Protein AF-R5I164-F1 (afdb_monomer)

Radius of gyration: 17.84 Å; Cα contacts (8 Å, |Δi|>4): 100; chains: 1; bounding box: 59×28×43 Å

pLDDT: mean 78.76, std 17.82, range [35.22, 96.38]

Sequence (107 aa):
MRVAKEVAVEGGASDPRNGIMLKIFSMVNFGERAGSGLCSICNVWERVFHTAAVIEETEDIDRVILTLSYGGHEQDVDAMLRLYEAKGELIVVGDPGRYVNENETFE

Structure (mmCIF, N/CA/C/O backbone):
data_AF-R5I164-F1
#
_entry.id   AF-R5I164-F1
#
loop_
_atom_site.group_PDB
_atom_site.id
_atom_site.type_symbol
_atom_site.label_atom_id
_atom_site.label_alt_id
_atom_site.label_comp_id
_atom_site.label_asym_id
_atom_site.label_entity_id
_atom_site.label_seq_id
_atom_site.pdbx_PDB_ins_code
_atom_site.Cartn_x
_atom_site.Cartn_y
_atom_site.Cartn_z
_atom_site.occupancy
_atom_site.B_iso_or_equiv
_atom_site.auth_seq_id
_atom_site.auth_comp_id
_atom_site.auth_asym_id
_atom_site.auth_atom_id
_atom_site.pdbx_PDB_model_num
ATOM 1 N N . MET A 1 1 ? 7.751 -3.396 -13.652 1.00 74.56 1 MET A N 1
ATOM 2 C CA . MET A 1 1 ? 8.319 -3.175 -12.308 1.00 74.56 1 MET A CA 1
ATOM 3 C C . MET A 1 1 ? 9.754 -3.686 -12.314 1.00 74.56 1 MET A C 1
ATOM 5 O O . MET A 1 1 ? 10.081 -4.527 -13.139 1.00 74.56 1 MET A O 1
ATOM 9 N N . ARG A 1 2 ? 10.636 -3.200 -11.425 1.00 78.69 2 ARG A N 1
ATOM 10 C CA . ARG A 1 2 ? 12.020 -3.727 -11.333 1.00 78.69 2 ARG A CA 1
ATOM 11 C C . ARG A 1 2 ? 12.127 -5.051 -10.562 1.00 78.69 2 ARG A C 1
ATOM 13 O O . ARG A 1 2 ? 13.093 -5.782 -10.730 1.00 78.69 2 ARG A O 1
ATOM 20 N N . VAL A 1 3 ? 11.118 -5.351 -9.750 1.00 83.56 3 VAL A N 1
ATOM 21 C CA . VAL A 1 3 ? 10.903 -6.633 -9.068 1.00 83.56 3 VAL A CA 1
ATOM 22 C C . VAL A 1 3 ? 9.596 -7.241 -9.569 1.00 83.56 3 VAL A C 1
ATOM 24 O O . VAL A 1 3 ? 8.717 -6.502 -10.016 1.00 83.56 3 VAL A O 1
ATOM 27 N N . ALA A 1 4 ? 9.462 -8.565 -9.487 1.00 84.50 4 ALA A N 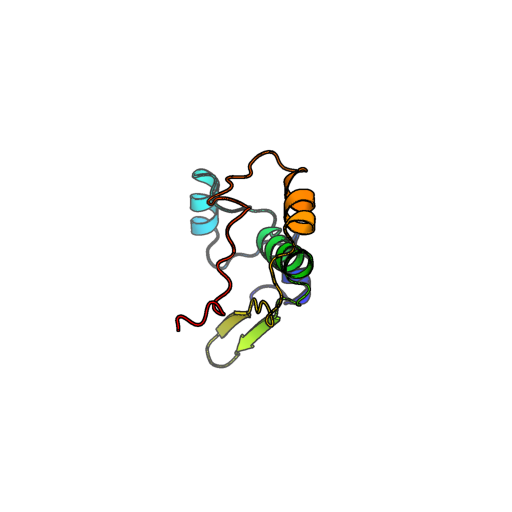1
ATOM 28 C CA . ALA A 1 4 ? 8.204 -9.241 -9.794 1.00 84.50 4 ALA A CA 1
ATOM 29 C C . ALA A 1 4 ? 7.080 -8.756 -8.860 1.00 84.50 4 ALA A C 1
ATOM 31 O O . ALA A 1 4 ? 7.337 -8.408 -7.702 1.00 84.50 4 ALA A O 1
ATOM 32 N N . LYS A 1 5 ? 5.838 -8.742 -9.358 1.00 84.62 5 LYS A N 1
ATOM 33 C CA . LYS A 1 5 ? 4.656 -8.296 -8.604 1.00 84.62 5 LYS A CA 1
ATOM 34 C C . LYS A 1 5 ? 4.513 -9.060 -7.288 1.00 84.62 5 LYS A C 1
ATOM 36 O O . LYS A 1 5 ? 4.261 -8.452 -6.255 1.00 84.62 5 LYS A O 1
ATOM 41 N N . GLU A 1 6 ? 4.727 -10.369 -7.319 1.00 84.88 6 GLU A N 1
ATOM 42 C CA . GLU A 1 6 ? 4.594 -11.268 -6.171 1.00 84.88 6 GLU A CA 1
ATOM 43 C C . GLU A 1 6 ? 5.602 -10.902 -5.077 1.00 84.88 6 GLU A C 1
ATOM 45 O O . GLU A 1 6 ? 5.228 -10.734 -3.922 1.00 84.88 6 GLU A O 1
ATOM 50 N N . VAL A 1 7 ? 6.859 -10.661 -5.464 1.00 83.56 7 VAL A N 1
ATOM 51 C CA . VAL A 1 7 ? 7.934 -10.234 -4.553 1.00 83.56 7 VAL A CA 1
ATOM 52 C C . VAL A 1 7 ? 7.637 -8.855 -3.957 1.00 83.56 7 VAL A C 1
ATOM 54 O O . VAL A 1 7 ? 7.929 -8.593 -2.793 1.00 83.56 7 VAL A O 1
ATOM 57 N N . ALA A 1 8 ? 7.042 -7.957 -4.744 1.00 84.44 8 ALA A N 1
ATOM 58 C CA . ALA A 1 8 ? 6.671 -6.626 -4.276 1.00 84.44 8 ALA A CA 1
ATOM 59 C C . ALA A 1 8 ? 5.522 -6.659 -3.250 1.00 84.44 8 ALA A C 1
ATOM 61 O O . ALA A 1 8 ? 5.515 -5.849 -2.322 1.00 84.44 8 ALA A O 1
ATOM 62 N N . VAL A 1 9 ? 4.571 -7.585 -3.416 1.00 85.12 9 VAL A N 1
ATOM 63 C CA . VAL A 1 9 ? 3.438 -7.790 -2.498 1.00 85.12 9 VAL A CA 1
ATOM 64 C C . VAL A 1 9 ? 3.866 -8.540 -1.237 1.00 85.12 9 VAL A C 1
ATOM 66 O O . VAL A 1 9 ? 3.428 -8.171 -0.154 1.00 85.12 9 VAL A O 1
ATOM 69 N N . GLU A 1 10 ? 4.743 -9.541 -1.345 1.00 84.69 10 GLU A N 1
ATOM 70 C CA . GLU A 1 10 ? 5.301 -10.258 -0.187 1.00 84.69 10 GLU A CA 1
ATOM 71 C C . GLU A 1 10 ? 6.161 -9.328 0.688 1.00 84.69 10 GLU A C 1
ATOM 73 O O . GLU A 1 10 ? 6.126 -9.393 1.919 1.00 84.69 10 GLU A O 1
ATOM 78 N N . GLY A 1 11 ? 6.864 -8.385 0.054 1.00 82.69 11 GLY A N 1
ATOM 79 C CA . GLY A 1 11 ? 7.731 -7.422 0.719 1.00 82.69 11 GLY A CA 1
ATOM 80 C C . GLY A 1 11 ? 9.116 -7.991 1.039 1.00 82.69 11 GLY A C 1
ATOM 81 O O . GLY A 1 11 ? 9.511 -9.058 0.580 1.00 82.69 11 GLY A O 1
ATOM 82 N N . GLY A 1 12 ? 9.917 -7.235 1.794 1.00 78.00 12 GLY A N 1
ATOM 83 C CA . GLY A 1 12 ? 11.269 -7.648 2.208 1.00 78.00 12 GLY A CA 1
ATOM 84 C C . GLY A 1 12 ? 12.371 -7.446 1.156 1.00 78.00 12 GLY A C 1
ATOM 85 O O . GLY A 1 12 ? 13.555 -7.519 1.490 1.00 78.00 12 GLY A O 1
ATOM 86 N N . ALA A 1 13 ? 12.010 -7.126 -0.090 1.00 80.25 13 ALA A N 1
ATOM 87 C CA . ALA A 1 13 ? 12.937 -6.735 -1.149 1.00 80.25 13 ALA A CA 1
ATOM 88 C C . ALA A 1 13 ? 12.736 -5.264 -1.547 1.00 80.25 13 ALA A C 1
ATOM 90 O O . ALA A 1 13 ? 11.615 -4.797 -1.739 1.00 80.25 13 ALA A O 1
ATOM 91 N N . SER A 1 14 ? 13.836 -4.524 -1.702 1.00 81.75 14 SER A N 1
ATOM 92 C CA . SER A 1 14 ? 13.820 -3.093 -2.027 1.00 81.75 14 SER A CA 1
ATOM 93 C C . SER A 1 14 ? 14.778 -2.794 -3.182 1.00 81.75 14 SER A C 1
ATOM 95 O O . SER A 1 14 ? 15.990 -2.719 -2.984 1.00 81.75 14 SER A O 1
ATOM 97 N N . ASP A 1 15 ? 14.230 -2.617 -4.391 1.00 86.44 15 ASP A N 1
ATOM 98 C CA . ASP A 1 15 ? 14.965 -2.181 -5.593 1.00 86.44 15 ASP A CA 1
ATOM 99 C C . ASP A 1 15 ? 14.337 -0.900 -6.190 1.00 86.44 15 ASP A C 1
ATOM 101 O O . ASP A 1 15 ? 13.615 -0.943 -7.194 1.00 86.44 15 ASP A O 1
ATOM 105 N N . PRO A 1 16 ? 14.535 0.270 -5.550 1.00 86.88 16 PRO A N 1
ATOM 106 C CA . PRO A 1 16 ? 13.943 1.523 -6.009 1.00 86.88 16 PRO A CA 1
ATOM 107 C C . PRO A 1 16 ? 14.537 1.983 -7.350 1.00 86.88 16 PRO A C 1
ATOM 109 O O . PRO A 1 16 ? 15.735 1.850 -7.604 1.00 86.88 16 PRO A O 1
ATOM 112 N N . ARG A 1 17 ? 13.729 2.646 -8.193 1.00 88.06 17 ARG A N 1
ATOM 113 C CA . ARG A 1 17 ? 14.232 3.321 -9.413 1.00 88.06 17 ARG A CA 1
ATOM 114 C C . ARG A 1 17 ? 15.241 4.430 -9.089 1.00 88.06 17 ARG A C 1
ATOM 116 O O . ARG A 1 17 ? 16.206 4.606 -9.822 1.00 88.06 17 ARG A O 1
ATOM 123 N N . ASN A 1 18 ? 15.041 5.148 -7.980 1.00 90.50 18 ASN A N 1
ATOM 124 C CA . ASN A 1 18 ? 15.952 6.190 -7.506 1.00 90.50 18 ASN A CA 1
ATOM 125 C C . ASN A 1 18 ? 16.347 5.953 -6.039 1.00 90.50 18 ASN A C 1
ATOM 127 O O . ASN A 1 18 ? 15.665 6.380 -5.107 1.00 90.50 18 ASN A O 1
ATOM 131 N N . GLY A 1 19 ? 17.479 5.276 -5.837 1.00 89.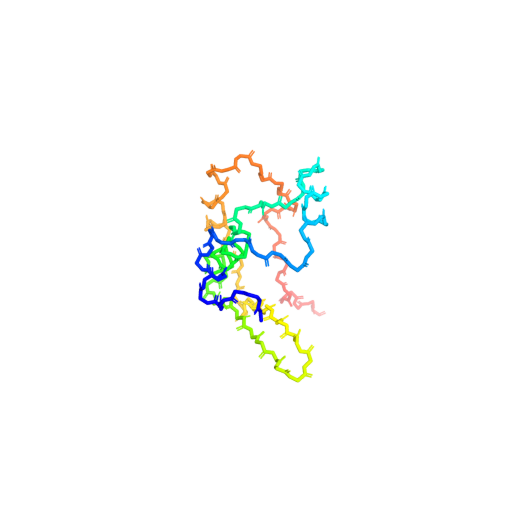69 19 GLY A N 1
ATOM 132 C CA . GLY A 1 19 ? 17.984 4.959 -4.499 1.00 89.69 19 GLY A CA 1
ATOM 133 C C . GLY A 1 19 ? 18.427 6.180 -3.681 1.00 89.69 19 GLY A C 1
ATOM 134 O O . GLY A 1 19 ? 18.354 6.140 -2.454 1.00 89.69 19 GLY A O 1
ATOM 135 N N . ILE A 1 20 ? 18.853 7.270 -4.332 1.00 92.81 20 ILE A N 1
ATOM 136 C CA . ILE A 1 20 ? 19.243 8.514 -3.645 1.00 92.81 20 ILE A CA 1
ATOM 137 C C . ILE A 1 20 ? 18.004 9.203 -3.079 1.00 92.81 20 ILE A C 1
ATOM 139 O O . ILE A 1 20 ? 17.999 9.579 -1.912 1.00 92.81 20 ILE A O 1
ATOM 143 N N . MET A 1 21 ? 16.941 9.313 -3.878 1.00 91.31 21 MET A N 1
ATOM 144 C CA . MET A 1 21 ? 15.668 9.878 -3.434 1.00 91.31 21 MET A CA 1
ATOM 145 C C . MET A 1 21 ? 15.100 9.097 -2.242 1.00 91.31 21 MET A C 1
ATOM 147 O O . MET A 1 21 ? 14.745 9.707 -1.238 1.00 91.31 21 MET A O 1
ATOM 151 N N . LEU A 1 22 ? 15.106 7.757 -2.297 1.00 88.69 22 LEU A N 1
ATOM 152 C CA . LEU A 1 22 ? 14.668 6.938 -1.162 1.00 88.69 22 LEU A CA 1
ATOM 153 C C . LEU A 1 22 ? 15.528 7.186 0.092 1.00 88.69 22 LEU A C 1
ATOM 155 O O . LEU A 1 22 ? 14.994 7.276 1.192 1.00 88.69 22 LEU A O 1
ATOM 159 N N . LYS A 1 23 ? 16.849 7.357 -0.063 1.00 87.69 23 LYS A N 1
ATOM 160 C CA . LYS A 1 23 ? 17.757 7.683 1.051 1.00 87.69 23 LYS A CA 1
ATOM 161 C C . LYS A 1 23 ? 17.456 9.052 1.667 1.00 87.69 23 LYS A C 1
ATOM 163 O O . LYS A 1 23 ? 17.509 9.170 2.887 1.00 87.69 23 LYS A O 1
ATOM 168 N N . ILE A 1 24 ? 17.149 10.060 0.847 1.00 93.12 24 ILE A N 1
ATOM 169 C CA . ILE A 1 24 ? 16.756 11.397 1.319 1.00 93.12 24 ILE A CA 1
ATOM 170 C C . ILE A 1 24 ? 15.471 11.303 2.141 1.00 93.12 24 ILE A C 1
ATOM 172 O O . ILE A 1 24 ? 15.430 11.843 3.242 1.00 93.12 24 ILE A O 1
ATOM 176 N N . PHE A 1 25 ? 14.462 10.574 1.656 1.00 90.50 25 PHE A N 1
ATOM 177 C CA . PHE A 1 25 ? 13.232 10.354 2.415 1.00 90.50 25 PHE A CA 1
ATOM 178 C C . PHE A 1 25 ? 13.521 9.671 3.757 1.00 90.50 25 PHE A C 1
ATOM 180 O O . PHE A 1 25 ? 13.118 10.189 4.798 1.00 90.50 25 PHE A O 1
ATOM 187 N N . SER A 1 26 ? 14.321 8.598 3.776 1.00 86.06 26 SER A N 1
ATOM 188 C CA . SER A 1 26 ? 14.667 7.927 5.035 1.00 86.06 26 SER A CA 1
ATOM 189 C C . SER A 1 26 ? 15.414 8.836 6.024 1.00 86.06 26 SER A C 1
ATOM 191 O O . SER A 1 26 ? 15.227 8.693 7.226 1.00 86.06 26 SER A O 1
ATOM 193 N N . MET A 1 27 ? 16.236 9.785 5.555 1.00 90.00 27 MET A N 1
ATOM 194 C CA . MET A 1 27 ? 16.938 10.747 6.426 1.00 90.00 27 MET A CA 1
ATOM 195 C C . MET A 1 27 ? 15.998 11.722 7.138 1.00 90.00 27 MET A C 1
ATOM 197 O O . MET A 1 27 ? 16.330 12.198 8.220 1.00 90.00 27 MET A O 1
ATOM 201 N N . VAL A 1 28 ? 14.839 12.015 6.546 1.00 91.25 28 VAL A N 1
ATOM 202 C CA . VAL A 1 28 ? 13.789 12.841 7.161 1.00 91.25 28 VAL A CA 1
ATOM 203 C C . VAL A 1 28 ? 12.699 11.988 7.819 1.00 91.25 28 VAL A C 1
ATOM 205 O O . VAL A 1 28 ? 11.593 12.469 8.044 1.00 91.25 28 VAL A O 1
ATOM 208 N N . ASN A 1 29 ? 13.007 10.721 8.129 1.00 84.19 29 ASN A N 1
ATOM 209 C CA . ASN A 1 29 ? 12.088 9.731 8.700 1.00 84.19 29 ASN A CA 1
ATOM 210 C C . ASN A 1 29 ? 10.823 9.487 7.857 1.00 84.19 29 ASN A C 1
ATOM 212 O O . ASN A 1 29 ? 9.783 9.101 8.384 1.00 84.19 29 ASN A O 1
ATOM 216 N N . PHE A 1 30 ? 10.908 9.686 6.541 1.00 80.81 30 PHE A N 1
ATOM 217 C CA . PHE A 1 30 ? 9.836 9.384 5.601 1.00 80.81 30 PHE A CA 1
ATOM 218 C C . PHE A 1 30 ? 10.205 8.143 4.777 1.00 80.81 30 PHE A C 1
ATOM 220 O O . PHE A 1 30 ? 11.240 8.093 4.125 1.00 80.81 30 PHE A O 1
ATOM 227 N N . GLY A 1 31 ? 9.362 7.115 4.783 1.00 73.69 31 GLY A N 1
ATOM 228 C CA . GLY A 1 31 ? 9.590 5.904 3.991 1.00 73.69 31 GLY A CA 1
ATOM 229 C C . GLY A 1 31 ? 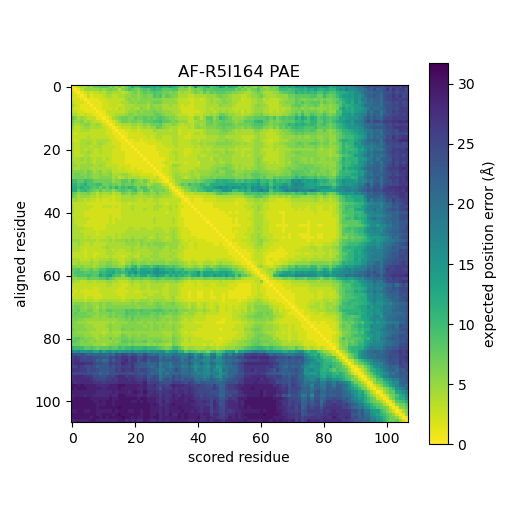10.568 4.892 4.606 1.00 73.69 31 GLY A C 1
ATOM 230 O O . GLY A 1 31 ? 11.620 5.213 5.164 1.00 73.69 31 GLY A O 1
ATOM 231 N N . GLU A 1 32 ? 10.205 3.621 4.455 1.00 71.38 32 GLU A N 1
ATOM 232 C CA . GLU A 1 32 ? 10.905 2.470 5.021 1.00 71.38 32 GLU A CA 1
ATOM 233 C C . GLU A 1 32 ? 11.780 1.803 3.951 1.00 71.38 32 GLU A C 1
ATOM 235 O O . GLU A 1 32 ? 11.333 1.535 2.835 1.00 71.38 32 GLU A O 1
ATOM 240 N N . ARG A 1 33 ? 13.042 1.496 4.270 1.00 69.25 33 ARG A N 1
ATOM 241 C CA . ARG A 1 33 ? 13.973 0.914 3.285 1.00 69.25 33 ARG A CA 1
ATOM 242 C C . ARG A 1 33 ? 13.838 -0.603 3.119 1.00 69.25 33 ARG A C 1
ATOM 244 O O . ARG A 1 33 ? 14.416 -1.155 2.188 1.00 69.25 33 ARG A O 1
ATOM 251 N N . ALA A 1 34 ? 13.078 -1.264 3.991 1.00 71.25 34 ALA A N 1
ATOM 252 C CA . ALA A 1 34 ? 12.948 -2.720 4.031 1.00 71.25 34 ALA A CA 1
ATOM 253 C C . ALA A 1 34 ? 12.125 -3.315 2.871 1.00 71.25 34 ALA A C 1
ATOM 255 O O . ALA A 1 34 ? 12.085 -4.529 2.723 1.00 71.25 34 ALA A O 1
ATOM 256 N N . GLY A 1 35 ? 11.453 -2.489 2.058 1.00 75.88 35 GLY A N 1
ATOM 257 C CA . GLY A 1 35 ? 10.518 -2.994 1.043 1.00 75.88 35 GLY A CA 1
ATOM 258 C C . GLY A 1 35 ? 9.201 -3.508 1.638 1.00 75.88 35 GLY A C 1
ATOM 259 O O . GLY A 1 35 ? 8.437 -4.183 0.963 1.00 75.88 35 GLY A O 1
ATOM 260 N N . SER A 1 36 ? 8.925 -3.189 2.903 1.00 83.81 36 SER A N 1
ATOM 261 C CA . SER A 1 36 ? 7.695 -3.529 3.630 1.00 83.81 36 SER A CA 1
ATOM 262 C C . SER A 1 36 ? 6.504 -2.653 3.247 1.00 83.81 36 SER A C 1
ATOM 264 O O . SER A 1 36 ? 5.371 -3.089 3.389 1.00 83.81 36 SER A O 1
ATOM 266 N N . GLY A 1 37 ? 6.729 -1.425 2.767 1.00 87.50 37 GLY A N 1
ATOM 267 C CA . GLY A 1 37 ? 5.664 -0.424 2.624 1.00 87.50 37 GLY A CA 1
ATOM 268 C C . GLY A 1 37 ? 4.489 -0.865 1.745 1.00 87.50 37 GLY A C 1
ATOM 269 O O . GLY A 1 37 ? 3.340 -0.716 2.147 1.00 87.50 37 GLY A O 1
ATOM 270 N N . LEU A 1 38 ? 4.760 -1.449 0.573 1.00 89.81 38 LEU A N 1
ATOM 271 C CA . LEU A 1 38 ? 3.709 -1.919 -0.337 1.00 89.81 38 LEU A CA 1
ATOM 272 C C . LEU A 1 38 ? 2.934 -3.112 0.245 1.00 89.81 38 LEU A C 1
ATOM 274 O O . LEU A 1 38 ? 1.706 -3.107 0.212 1.00 89.81 38 LEU A O 1
ATOM 278 N N . CYS A 1 39 ? 3.648 -4.080 0.825 1.00 89.25 39 CYS A N 1
ATOM 279 C CA . CYS A 1 39 ? 3.065 -5.208 1.557 1.00 89.25 39 CYS A CA 1
ATOM 280 C C . CYS A 1 39 ? 2.148 -4.716 2.691 1.00 89.25 39 CYS A C 1
ATOM 282 O O . CYS A 1 39 ? 0.993 -5.128 2.783 1.00 89.25 39 CYS A O 1
ATOM 284 N N . SER A 1 40 ? 2.613 -3.749 3.490 1.00 89.31 40 SER A N 1
ATOM 285 C CA . SER A 1 40 ? 1.823 -3.121 4.553 1.00 89.31 40 SER A CA 1
ATOM 286 C C . SER A 1 40 ? 0.554 -2.462 4.017 1.00 89.31 40 SER A C 1
ATOM 288 O O . SER A 1 40 ? -0.506 -2.661 4.600 1.00 89.31 40 SER A O 1
ATOM 290 N N . ILE A 1 41 ? 0.628 -1.718 2.906 1.00 91.75 41 ILE A N 1
ATOM 291 C CA . ILE A 1 41 ? -0.551 -1.094 2.284 1.00 91.75 41 ILE A CA 1
ATOM 292 C C . ILE A 1 41 ? -1.570 -2.159 1.871 1.00 91.75 41 ILE A C 1
ATOM 294 O O . ILE A 1 41 ? -2.738 -2.038 2.233 1.00 91.75 41 ILE A O 1
ATOM 298 N N . CYS A 1 42 ? -1.136 -3.206 1.163 1.00 92.69 42 CYS A N 1
ATOM 299 C CA . CYS A 1 42 ? -2.032 -4.269 0.699 1.00 92.69 42 CYS A CA 1
ATOM 300 C C . CYS A 1 42 ? -2.691 -4.993 1.884 1.00 92.69 42 CYS A C 1
ATOM 302 O O . CYS A 1 42 ? -3.910 -5.127 1.924 1.00 92.69 42 CYS A O 1
ATOM 304 N N . ASN A 1 43 ? -1.904 -5.365 2.897 1.00 91.25 43 ASN A N 1
ATOM 305 C CA . ASN A 1 43 ? -2.394 -6.070 4.081 1.00 91.25 43 ASN A CA 1
ATOM 306 C C . ASN A 1 43 ? -3.331 -5.213 4.951 1.00 91.25 43 ASN A C 1
ATOM 308 O O . ASN A 1 43 ? -4.322 -5.724 5.467 1.00 91.25 43 ASN A O 1
ATOM 312 N N . VAL A 1 44 ? -3.038 -3.920 5.139 1.00 92.81 44 VAL A N 1
ATOM 313 C CA . VAL A 1 44 ? -3.936 -3.015 5.876 1.00 92.81 44 VAL A CA 1
ATOM 314 C C . VAL A 1 44 ? -5.245 -2.851 5.111 1.00 92.81 44 VAL A C 1
ATOM 316 O O . VAL A 1 44 ? -6.309 -2.966 5.713 1.00 92.81 44 VAL A O 1
ATOM 319 N N . TRP A 1 45 ? -5.183 -2.632 3.795 1.00 95.38 45 TRP A N 1
ATOM 320 C CA . TRP A 1 45 ? -6.380 -2.434 2.982 1.00 95.38 45 TRP A CA 1
ATOM 321 C C . TRP A 1 45 ? -7.303 -3.654 3.009 1.00 95.38 45 TRP A C 1
ATOM 323 O O . TRP A 1 45 ? -8.492 -3.524 3.295 1.00 95.38 45 TRP A O 1
ATOM 333 N N . GLU A 1 46 ? -6.737 -4.844 2.807 1.00 93.94 46 GLU A N 1
ATOM 334 C CA . GLU A 1 46 ? -7.474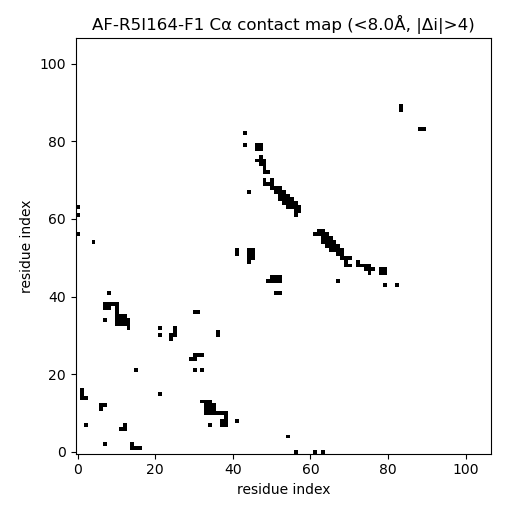 -6.108 2.850 1.00 93.94 46 GLU A CA 1
ATOM 335 C C . GLU A 1 46 ? -8.128 -6.368 4.203 1.00 93.94 46 GLU A C 1
ATOM 337 O O . GLU A 1 46 ? -9.252 -6.855 4.251 1.00 93.94 46 GLU A O 1
ATOM 342 N N . ARG A 1 47 ? -7.466 -6.022 5.309 1.00 93.44 47 ARG A N 1
ATOM 343 C CA . ARG A 1 47 ? -8.017 -6.241 6.654 1.00 93.44 47 ARG A CA 1
ATOM 344 C C . ARG A 1 47 ? -9.074 -5.224 7.059 1.00 93.44 47 ARG A C 1
ATOM 346 O O . ARG A 1 47 ? -9.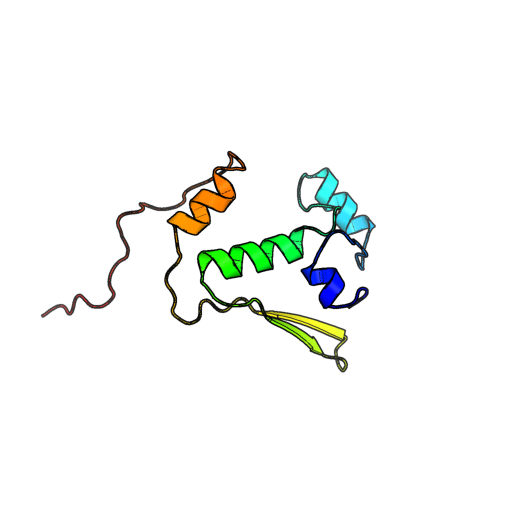946 -5.565 7.846 1.00 93.44 47 ARG A O 1
ATOM 353 N N . VAL A 1 48 ? -8.954 -3.985 6.588 1.00 94.62 48 VAL A N 1
ATOM 354 C CA . VAL A 1 48 ? -9.832 -2.880 7.001 1.00 94.62 48 VAL A CA 1
ATOM 355 C C . VAL A 1 48 ? -11.070 -2.779 6.113 1.00 94.62 48 VAL A C 1
ATOM 357 O O . VAL A 1 48 ? -12.145 -2.471 6.614 1.00 94.62 48 VAL A O 1
ATOM 360 N N . PHE A 1 49 ? -10.938 -3.035 4.812 1.00 95.25 49 PHE A N 1
ATOM 361 C CA . PHE A 1 49 ? -12.039 -2.910 3.851 1.00 95.25 49 PHE A CA 1
ATOM 362 C C . PHE A 1 49 ? -12.503 -4.253 3.282 1.00 95.25 49 PHE A C 1
ATOM 364 O O . PHE A 1 49 ? -13.457 -4.284 2.513 1.00 95.25 49 PHE A O 1
ATOM 371 N N . HIS A 1 50 ? -11.863 -5.368 3.660 1.00 94.31 50 HIS A N 1
ATOM 372 C CA . HIS A 1 50 ? -12.221 -6.727 3.217 1.00 94.31 50 HIS A CA 1
ATOM 373 C C . HIS A 1 50 ? -12.165 -6.915 1.691 1.00 94.31 50 HIS A C 1
ATOM 375 O O . HIS A 1 50 ? -12.815 -7.788 1.118 1.00 94.31 50 HIS A O 1
ATOM 381 N N . THR A 1 51 ? -11.344 -6.100 1.028 1.00 94.69 51 THR A N 1
ATOM 382 C CA . THR A 1 51 ? -11.162 -6.049 -0.428 1.00 94.69 51 THR A CA 1
ATOM 383 C C . THR A 1 51 ? -9.689 -6.159 -0.795 1.00 94.69 51 THR A C 1
ATOM 385 O O . THR A 1 51 ? -8.855 -5.473 -0.202 1.00 94.69 51 THR A O 1
ATOM 388 N N . ALA A 1 52 ? -9.373 -6.951 -1.819 1.00 92.50 52 ALA A N 1
ATOM 389 C CA . ALA A 1 52 ? -8.007 -7.115 -2.310 1.00 92.50 52 ALA A CA 1
ATOM 390 C C . ALA A 1 52 ? -7.459 -5.840 -2.969 1.00 92.50 52 ALA A C 1
ATOM 392 O O . ALA A 1 52 ? -8.139 -5.196 -3.774 1.00 92.50 52 ALA A O 1
ATOM 393 N N . ALA A 1 53 ? -6.200 -5.513 -2.674 1.00 94.06 53 ALA A N 1
ATOM 394 C 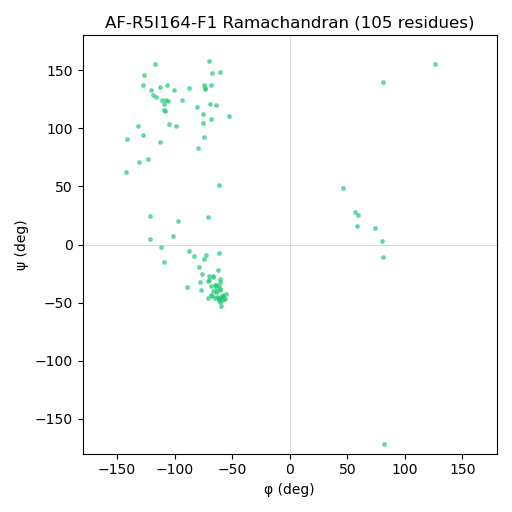CA . ALA A 1 53 ? -5.462 -4.498 -3.415 1.00 94.06 53 ALA A CA 1
ATOM 395 C C . ALA A 1 53 ? -5.071 -5.041 -4.800 1.00 94.06 53 ALA A C 1
ATOM 397 O O . ALA A 1 53 ? -4.562 -6.155 -4.929 1.00 94.06 53 ALA A O 1
ATOM 398 N N . VAL A 1 54 ? -5.281 -4.251 -5.854 1.00 94.00 54 VAL A N 1
ATOM 399 C CA . VAL A 1 54 ? -4.999 -4.676 -7.232 1.00 94.00 54 VAL A CA 1
ATOM 400 C C . VAL A 1 54 ? -3.785 -3.928 -7.762 1.00 94.00 54 VAL A C 1
ATOM 402 O O . VAL A 1 54 ? -3.788 -2.703 -7.825 1.00 94.00 54 VAL A O 1
ATOM 405 N N . ILE A 1 55 ? -2.748 -4.672 -8.150 1.00 92.81 55 ILE A N 1
ATOM 406 C CA . ILE A 1 55 ? -1.554 -4.129 -8.809 1.00 92.81 55 ILE A CA 1
ATOM 407 C C . ILE A 1 55 ? -1.529 -4.594 -10.260 1.00 92.81 55 ILE A C 1
ATOM 409 O O . ILE A 1 55 ? -1.544 -5.802 -10.523 1.00 92.81 55 ILE A O 1
ATOM 413 N N . GLU A 1 56 ? -1.447 -3.640 -11.178 1.00 91.56 56 GLU A N 1
ATOM 414 C CA . GLU A 1 56 ? -1.386 -3.860 -12.621 1.00 91.56 56 GLU A CA 1
ATOM 415 C C . GLU A 1 56 ? -0.178 -3.141 -13.217 1.00 91.56 56 GLU A C 1
ATOM 417 O O . GLU A 1 56 ? 0.211 -2.062 -12.767 1.00 91.56 56 GLU A O 1
ATOM 422 N N . GLU A 1 57 ? 0.409 -3.743 -14.246 1.00 89.00 57 GLU A N 1
ATOM 423 C CA . GLU A 1 57 ? 1.502 -3.164 -15.015 1.00 89.00 57 GLU A CA 1
ATOM 424 C C . GLU A 1 57 ? 1.083 -3.037 -16.480 1.00 89.00 57 GLU A C 1
ATOM 426 O O . GLU A 1 57 ? 0.528 -3.972 -17.054 1.00 89.00 57 GLU A O 1
ATOM 431 N N . THR A 1 58 ? 1.330 -1.872 -17.079 1.00 87.06 58 THR A N 1
ATOM 432 C CA . THR A 1 58 ? 1.086 -1.613 -18.500 1.00 87.06 58 THR A CA 1
ATOM 433 C C . THR A 1 58 ? 2.424 -1.493 -19.226 1.00 87.06 58 THR A C 1
ATOM 435 O O . THR A 1 58 ? 3.216 -0.590 -18.938 1.00 87.06 58 THR A O 1
ATOM 438 N N . GLU A 1 59 ? 2.683 -2.428 -20.146 1.00 76.44 59 GLU A N 1
ATOM 439 C CA . GLU A 1 59 ? 3.964 -2.562 -20.860 1.00 76.44 59 GLU A CA 1
ATOM 440 C C . GLU A 1 59 ? 4.223 -1.432 -21.867 1.00 76.44 59 GLU A C 1
ATOM 442 O O . GLU A 1 59 ? 5.368 -1.091 -22.150 1.00 76.44 59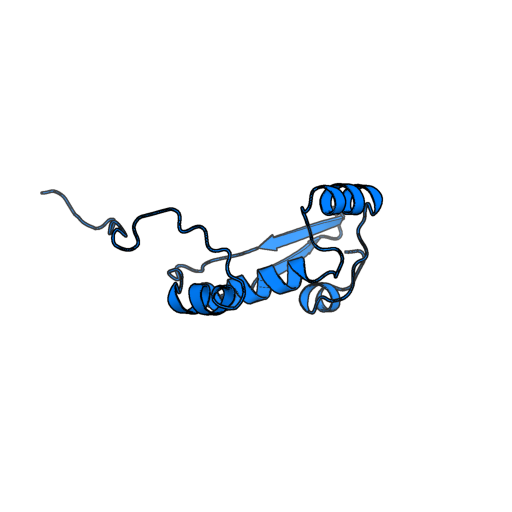 GLU A O 1
ATOM 447 N N . ASP A 1 60 ? 3.164 -0.824 -22.393 1.00 78.94 60 ASP A N 1
ATOM 448 C CA . ASP A 1 60 ? 3.214 0.238 -23.400 1.00 78.94 60 ASP A CA 1
ATOM 449 C C . ASP A 1 60 ? 3.757 1.572 -22.854 1.00 78.94 60 ASP A C 1
ATOM 451 O O . ASP A 1 60 ? 4.382 2.334 -23.592 1.00 78.94 60 ASP A O 1
ATOM 455 N N . ILE A 1 61 ? 3.534 1.857 -21.566 1.00 82.56 61 ILE A N 1
ATOM 456 C CA . ILE A 1 61 ? 3.894 3.131 -20.919 1.00 82.56 61 ILE A CA 1
ATOM 457 C C . ILE A 1 61 ? 4.852 2.921 -19.720 1.00 82.56 61 ILE A C 1
ATOM 459 O O . ILE A 1 61 ? 5.195 3.884 -19.036 1.00 82.56 61 ILE A O 1
ATOM 463 N N . ASP A 1 62 ? 5.316 1.690 -19.452 1.00 85.75 62 ASP A N 1
ATOM 464 C CA . ASP A 1 62 ? 6.078 1.319 -18.234 1.00 85.75 62 ASP A CA 1
ATOM 465 C C . ASP A 1 62 ? 5.408 1.880 -16.963 1.00 85.75 62 ASP A C 1
ATOM 467 O O . ASP A 1 62 ? 6.006 2.567 -16.117 1.00 85.75 62 ASP A O 1
ATOM 471 N N . ARG A 1 63 ? 4.094 1.642 -16.887 1.00 88.56 63 ARG A N 1
ATOM 472 C CA . ARG A 1 63 ? 3.213 2.177 -15.852 1.00 88.56 63 ARG A CA 1
ATOM 473 C C . ARG A 1 63 ? 2.827 1.078 -14.881 1.00 88.56 63 ARG A C 1
ATOM 475 O O . ARG A 1 63 ? 2.462 -0.013 -15.291 1.00 88.56 63 ARG A O 1
ATOM 482 N N . VAL A 1 64 ? 2.838 1.406 -13.595 1.00 90.31 64 VAL A N 1
ATOM 483 C CA . VAL A 1 64 ? 2.340 0.532 -12.531 1.00 90.31 64 VAL A CA 1
ATOM 484 C C . VAL A 1 64 ? 1.190 1.246 -11.838 1.00 90.31 64 VAL A C 1
ATOM 486 O O . VAL A 1 64 ? 1.337 2.407 -11.452 1.00 90.31 64 VAL A O 1
ATOM 489 N N . ILE A 1 65 ? 0.053 0.570 -11.705 1.00 93.12 65 ILE A N 1
ATOM 490 C CA . ILE A 1 65 ? -1.161 1.080 -11.066 1.00 93.12 65 ILE A CA 1
ATOM 491 C C . ILE A 1 65 ? -1.441 0.216 -9.837 1.00 93.12 65 ILE A C 1
ATOM 493 O O . ILE A 1 65 ? -1.506 -1.004 -9.944 1.00 93.12 65 ILE A O 1
ATOM 497 N N . LEU A 1 66 ? -1.600 0.857 -8.677 1.00 94.75 66 LEU A N 1
ATOM 498 C CA . LEU A 1 66 ? -2.127 0.247 -7.458 1.00 94.75 66 LEU A CA 1
ATOM 499 C C . LEU A 1 66 ? -3.534 0.805 -7.229 1.00 94.75 66 LEU A C 1
ATOM 501 O O . LEU A 1 66 ? -3.687 2.000 -6.977 1.00 94.75 66 LEU A O 1
ATOM 505 N N . THR A 1 67 ? -4.540 -0.059 -7.300 1.00 96.12 67 THR A N 1
ATOM 506 C CA . THR A 1 67 ? -5.942 0.280 -7.055 1.00 96.12 67 THR A CA 1
ATOM 507 C C . THR A 1 67 ? -6.377 -0.275 -5.706 1.00 96.12 67 THR A C 1
ATOM 509 O O . THR A 1 67 ? -6.308 -1.478 -5.455 1.00 96.12 67 THR A O 1
ATOM 512 N N . LEU A 1 68 ? -6.859 0.628 -4.856 1.00 96.38 68 LEU A N 1
ATOM 513 C CA . LEU A 1 68 ? -7.402 0.352 -3.533 1.00 96.38 68 LEU A CA 1
ATOM 514 C C . LEU A 1 68 ? -8.902 0.668 -3.563 1.00 96.38 68 LEU A C 1
ATOM 516 O O . LEU A 1 68 ? -9.318 1.805 -3.350 1.00 96.38 68 LEU A O 1
ATOM 520 N N . SER A 1 69 ? -9.718 -0.319 -3.931 1.00 94.94 69 SER A N 1
ATOM 521 C CA . SER A 1 69 ? -11.177 -0.173 -3.934 1.00 94.94 69 SER A CA 1
ATOM 522 C C . SER A 1 69 ? -11.710 -0.520 -2.557 1.00 94.94 69 SER A C 1
ATOM 524 O O . SER A 1 69 ? -11.305 -1.538 -2.019 1.00 94.94 69 SER A O 1
ATOM 526 N N . TYR A 1 70 ? -12.622 0.276 -2.003 1.00 93.62 70 TYR A N 1
ATOM 527 C CA . TYR A 1 70 ? -13.352 -0.105 -0.789 1.00 93.62 70 TYR A CA 1
ATOM 528 C C . TYR A 1 70 ? -14.621 -0.904 -1.113 1.00 93.62 70 TYR A C 1
ATOM 530 O O . TYR A 1 70 ? -15.292 -1.358 -0.203 1.00 93.62 70 TYR A O 1
ATOM 538 N N . GLY A 1 71 ? -14.991 -1.072 -2.391 1.00 91.50 71 GLY A N 1
ATOM 539 C CA . GLY A 1 71 ? -16.099 -1.945 -2.811 1.00 91.50 71 GLY A CA 1
ATOM 540 C C . GLY A 1 71 ? -17.478 -1.630 -2.212 1.00 91.50 71 GLY A C 1
ATOM 541 O O . GLY A 1 71 ? -18.355 -2.484 -2.260 1.00 91.50 71 GLY A O 1
ATOM 542 N N . GLY A 1 72 ? -17.678 -0.439 -1.637 1.00 92.31 72 GLY A N 1
ATOM 543 C CA . GLY A 1 72 ? -18.879 -0.109 -0.859 1.00 92.31 72 GLY A CA 1
ATOM 544 C C . GLY A 1 72 ? -18.869 -0.631 0.584 1.00 92.31 72 GLY A C 1
ATOM 545 O O . GLY A 1 72 ? -19.849 -0.439 1.295 1.00 92.31 72 GLY A O 1
ATOM 546 N N . HIS A 1 73 ? -17.784 -1.268 1.025 1.00 90.88 73 HIS A N 1
ATOM 547 C CA . HIS A 1 73 ? -17.579 -1.676 2.409 1.00 90.88 73 HIS A CA 1
ATOM 548 C C . HIS A 1 73 ? -17.245 -0.466 3.283 1.00 90.88 73 HIS A C 1
ATOM 550 O O . HIS A 1 73 ? -16.443 0.395 2.907 1.00 90.88 73 HIS A O 1
ATOM 556 N N . GLU A 1 74 ? -17.849 -0.422 4.468 1.00 92.25 74 GLU A N 1
ATOM 557 C CA . GLU A 1 74 ? -17.438 0.505 5.515 1.00 92.25 74 GLU A CA 1
ATOM 558 C C . GLU A 1 74 ? -16.073 0.109 6.083 1.00 92.25 74 GLU A C 1
ATOM 560 O O . GLU A 1 74 ? -15.629 -1.037 5.983 1.00 92.25 74 GLU A O 1
ATOM 565 N N . GLN A 1 75 ? -15.405 1.088 6.684 1.00 91.94 75 GLN A N 1
ATOM 566 C CA . GLN A 1 75 ? -14.129 0.878 7.343 1.00 91.94 75 GLN A CA 1
ATOM 567 C C . GLN A 1 75 ? -14.319 0.030 8.607 1.00 91.94 75 GLN A C 1
ATOM 569 O O . GLN A 1 75 ? -15.000 0.450 9.541 1.00 91.94 75 GLN A O 1
ATOM 574 N N . ASP A 1 76 ? -13.662 -1.126 8.680 1.00 92.94 76 ASP A N 1
ATOM 575 C CA . ASP A 1 76 ? -13.602 -1.931 9.899 1.00 92.94 76 ASP A CA 1
ATOM 576 C C . ASP A 1 76 ? -12.640 -1.276 10.906 1.00 92.94 76 ASP A C 1
ATOM 578 O O . ASP A 1 76 ? -11.418 -1.467 10.875 1.00 92.94 76 ASP A O 1
ATOM 582 N N . VAL A 1 77 ? -13.206 -0.433 11.774 1.00 89.06 77 VAL A N 1
ATOM 583 C CA . VAL A 1 77 ? -12.460 0.328 12.786 1.00 89.06 77 VAL A CA 1
ATOM 584 C C . VAL A 1 77 ? -11.794 -0.605 13.800 1.00 89.06 77 VAL A C 1
ATOM 586 O O . VAL A 1 77 ? -10.666 -0.339 14.206 1.00 89.06 77 VAL A O 1
ATOM 589 N N . ASP A 1 78 ? -12.418 -1.730 14.156 1.00 87.88 78 ASP A N 1
ATOM 590 C CA . ASP A 1 78 ? -11.834 -2.702 15.086 1.00 87.88 78 ASP A CA 1
ATOM 591 C C . ASP A 1 78 ? -10.619 -3.407 14.465 1.00 87.88 78 ASP A C 1
ATOM 593 O O . ASP A 1 78 ? -9.579 -3.565 15.114 1.00 87.88 78 ASP A O 1
ATOM 597 N N . ALA A 1 79 ? -10.713 -3.816 13.196 1.00 89.44 79 ALA A N 1
ATOM 598 C CA . ALA A 1 79 ? -9.587 -4.388 12.461 1.00 89.44 79 ALA A CA 1
ATOM 599 C C . ALA A 1 79 ? -8.453 -3.371 12.284 1.00 89.44 79 ALA A C 1
ATOM 601 O O . ALA A 1 79 ? -7.280 -3.725 12.450 1.00 89.44 79 ALA A O 1
ATOM 602 N N . MET A 1 80 ? -8.791 -2.106 12.005 1.00 87.38 80 MET A N 1
ATOM 603 C CA . MET A 1 80 ? -7.826 -1.010 11.953 1.00 87.38 80 MET A CA 1
ATOM 604 C C . MET A 1 80 ? -7.126 -0.842 13.305 1.00 87.38 80 MET A C 1
ATOM 606 O O . MET A 1 80 ? -5.899 -0.877 13.360 1.00 87.38 80 MET A O 1
ATOM 610 N N . LEU A 1 81 ? -7.869 -0.711 14.404 1.00 84.69 81 LEU A N 1
ATOM 611 C CA . LEU A 1 81 ? -7.291 -0.524 15.733 1.00 84.69 81 LEU A CA 1
ATOM 612 C C . LEU A 1 81 ? -6.362 -1.682 16.102 1.00 84.69 81 LEU A C 1
ATOM 614 O O . LEU A 1 81 ? -5.235 -1.425 16.499 1.00 84.69 81 LEU A O 1
ATOM 618 N N . ARG A 1 82 ? -6.724 -2.944 15.841 1.00 85.88 82 ARG A N 1
ATOM 619 C CA . ARG A 1 82 ? -5.834 -4.100 16.097 1.00 85.88 82 ARG A CA 1
ATOM 620 C C . ARG A 1 82 ? -4.514 -4.056 15.320 1.00 85.88 82 ARG A C 1
ATOM 622 O O . ARG A 1 82 ? -3.513 -4.594 15.793 1.00 85.88 82 ARG A O 1
ATOM 629 N N . LEU A 1 83 ? -4.490 -3.445 14.133 1.00 83.00 83 LEU A N 1
ATOM 630 C CA . LEU A 1 83 ? -3.263 -3.275 13.346 1.00 83.00 83 LEU A CA 1
ATOM 631 C C . LEU A 1 83 ? -2.307 -2.251 13.966 1.00 83.00 83 LEU A C 1
ATOM 633 O O . LEU A 1 83 ? -1.091 -2.397 13.839 1.00 83.00 83 LEU A O 1
ATOM 637 N N . TYR A 1 84 ? -2.851 -1.244 14.647 1.00 72.00 84 TYR A N 1
ATOM 638 C CA . TYR A 1 84 ? -2.095 -0.120 15.193 1.00 72.00 84 TYR A CA 1
ATOM 639 C C . TYR A 1 84 ? -1.986 -0.114 16.723 1.00 72.00 84 TYR A C 1
ATOM 641 O O . TYR A 1 84 ? -1.100 0.533 17.255 1.00 72.00 84 TYR A O 1
ATOM 649 N N . GLU A 1 85 ? -2.775 -0.877 17.473 1.00 63.59 85 GLU A N 1
ATOM 650 C CA . GLU A 1 85 ? -2.553 -1.097 18.911 1.00 63.59 85 GLU A CA 1
ATOM 651 C C . GLU A 1 85 ? -1.203 -1.792 19.164 1.00 63.59 85 GLU A C 1
ATOM 653 O O . GLU A 1 85 ? -0.592 -1.623 20.216 1.00 63.59 85 GLU A O 1
ATOM 658 N N . ALA A 1 86 ? -0.667 -2.488 18.157 1.00 57.03 86 ALA A N 1
ATOM 659 C CA . ALA A 1 86 ? 0.707 -2.982 18.150 1.00 57.03 86 ALA A CA 1
ATOM 660 C C . ALA A 1 86 ? 1.775 -1.884 17.901 1.00 57.03 86 ALA A C 1
ATOM 662 O O . ALA A 1 86 ? 2.965 -2.138 18.086 1.00 57.03 86 ALA A O 1
ATOM 663 N N . LYS A 1 87 ? 1.388 -0.674 17.474 1.00 52.25 87 LYS A N 1
ATOM 664 C CA . LYS A 1 87 ? 2.266 0.442 17.073 1.00 52.25 87 LYS A CA 1
ATOM 665 C C . LYS A 1 87 ? 1.668 1.770 17.577 1.00 52.25 87 LYS A C 1
ATOM 667 O O . LYS A 1 87 ? 0.867 2.387 16.889 1.00 52.25 87 LYS A O 1
ATOM 672 N N . GLY A 1 88 ? 2.050 2.188 18.789 1.00 50.41 88 GLY A N 1
ATOM 673 C CA . GLY A 1 88 ? 1.448 3.277 19.589 1.00 50.41 88 GLY A CA 1
ATOM 674 C C . GLY A 1 88 ? 1.464 4.712 19.027 1.00 50.41 88 GLY A C 1
ATOM 675 O O . GLY A 1 88 ? 1.852 5.635 19.734 1.00 50.41 88 GLY A O 1
ATOM 676 N N . GLU A 1 89 ? 1.018 4.919 17.790 1.00 52.81 89 GLU A N 1
ATOM 677 C CA . GLU A 1 89 ? 0.963 6.200 17.081 1.00 52.81 89 GLU A CA 1
ATOM 678 C C . GLU A 1 89 ? -0.320 6.276 16.230 1.00 52.81 89 GLU A C 1
ATOM 680 O O . GLU A 1 89 ? -0.266 6.339 15.003 1.00 52.81 89 GLU A O 1
ATOM 685 N N . LEU A 1 90 ? -1.505 6.243 16.853 1.00 54.19 90 LEU A N 1
ATOM 686 C CA . LEU A 1 90 ? -2.737 6.594 16.137 1.00 54.19 90 LEU A CA 1
ATOM 687 C C . LEU A 1 90 ? -3.065 8.074 16.345 1.00 54.19 90 LEU A C 1
ATOM 689 O O . LEU A 1 90 ? -3.238 8.521 17.478 1.00 54.19 90 LEU A O 1
ATOM 693 N N . ILE A 1 91 ? -3.216 8.823 15.251 1.00 51.00 91 ILE A N 1
ATOM 694 C CA . ILE A 1 91 ? -3.899 10.121 15.256 1.00 51.00 91 ILE A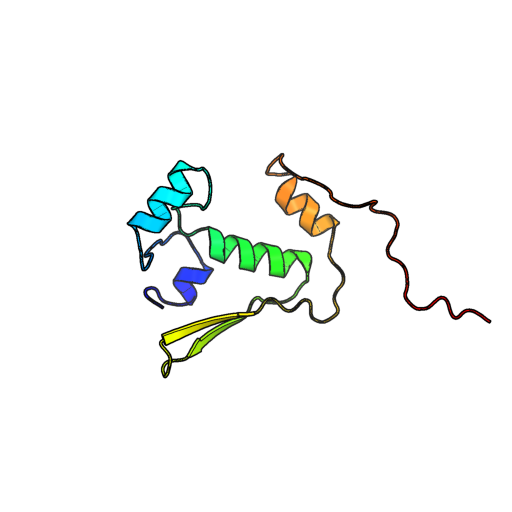 CA 1
ATOM 695 C C . ILE A 1 91 ? -5.322 9.866 14.757 1.00 51.00 91 ILE A C 1
ATOM 697 O O . ILE A 1 91 ? -5.544 9.692 13.561 1.00 51.00 91 ILE A O 1
ATOM 701 N N . VAL A 1 92 ? -6.286 9.821 15.676 1.00 51.59 92 VAL A N 1
ATOM 702 C CA . VAL A 1 92 ? -7.713 9.810 15.328 1.00 51.59 92 VAL A CA 1
ATOM 703 C C . VAL A 1 92 ? -8.092 11.228 14.905 1.00 51.59 92 VAL A C 1
ATOM 705 O O . VAL A 1 92 ? -8.068 12.147 15.723 1.00 51.59 92 VAL A O 1
ATOM 708 N N . VAL A 1 93 ? -8.414 11.427 13.627 1.00 49.34 93 VAL A N 1
ATOM 709 C CA . VAL A 1 93 ? -8.965 12.695 13.128 1.00 49.34 93 VAL A CA 1
ATOM 710 C C . VAL A 1 93 ? -10.456 12.494 12.874 1.00 49.34 93 VAL A C 1
ATOM 712 O O . VAL A 1 93 ? -10.832 11.878 11.882 1.00 49.34 93 VAL A O 1
ATOM 715 N N . GLY A 1 94 ? -11.293 13.012 13.775 1.00 53.41 94 GLY A N 1
ATOM 716 C CA . GLY A 1 94 ? -12.757 12.937 13.690 1.00 53.41 94 GLY A CA 1
ATOM 717 C C . GLY A 1 94 ? -13.405 12.343 14.943 1.00 53.41 94 GLY A C 1
ATOM 718 O O . GLY A 1 94 ? -12.763 11.621 15.701 1.00 53.41 94 GLY A O 1
ATOM 719 N N . ASP A 1 95 ? -14.672 12.687 15.175 1.00 48.94 95 ASP A N 1
ATOM 720 C CA . ASP A 1 95 ? -15.481 12.138 16.267 1.00 48.94 95 ASP A CA 1
ATOM 721 C C . ASP A 1 95 ? -16.025 10.757 15.835 1.00 48.94 95 ASP A C 1
ATOM 723 O O . ASP A 1 95 ? -16.747 10.697 14.834 1.00 48.94 95 ASP A O 1
ATOM 727 N N . PRO A 1 96 ? -15.695 9.646 16.525 1.00 49.34 96 PRO A N 1
ATOM 728 C CA . PRO A 1 96 ? -16.078 8.284 16.122 1.00 49.34 96 PRO A CA 1
ATOM 729 C C . PRO A 1 96 ? -17.598 8.036 16.062 1.00 49.34 96 PRO A C 1
ATOM 731 O O . PRO A 1 96 ? -18.030 6.979 15.613 1.00 49.34 96 PRO A O 1
ATOM 734 N N . GLY A 1 97 ? -18.419 8.989 16.516 1.00 43.28 97 GLY A N 1
ATOM 735 C CA . GLY A 1 97 ? -19.873 8.864 16.616 1.00 43.28 97 GLY A CA 1
ATOM 736 C C . GLY A 1 97 ? -20.705 9.535 15.518 1.00 43.28 97 GLY A C 1
ATOM 737 O O . GLY A 1 97 ? -21.924 9.594 15.676 1.00 43.28 97 GLY A O 1
ATOM 738 N N . ARG A 1 98 ? -20.124 10.074 14.435 1.00 35.97 98 ARG A N 1
ATOM 739 C CA . ARG A 1 98 ? -20.920 10.789 13.415 1.00 35.97 98 ARG A CA 1
ATOM 740 C C . ARG A 1 98 ? -20.626 10.350 11.985 1.00 35.97 98 ARG A C 1
ATOM 742 O O . ARG A 1 98 ? -20.115 11.118 11.176 1.00 35.97 98 ARG A O 1
ATOM 749 N N . TYR A 1 99 ? -21.060 9.139 11.655 1.00 47.72 99 TYR A N 1
ATOM 750 C CA . TYR A 1 99 ? -21.421 8.814 10.278 1.00 47.72 99 TYR A CA 1
ATOM 751 C C . TYR A 1 99 ? -22.779 9.465 10.001 1.00 47.72 99 TYR A C 1
ATOM 753 O O . TYR A 1 99 ? -23.810 9.047 10.530 1.00 47.72 99 TYR A O 1
ATOM 761 N N . VAL A 1 100 ? -22.773 10.567 9.250 1.00 39.88 100 VAL A N 1
ATOM 762 C CA . VAL A 1 100 ? -24.010 11.169 8.750 1.00 39.88 100 VAL A CA 1
ATOM 763 C C . VAL A 1 100 ? -24.571 10.196 7.719 1.00 39.88 100 VAL A C 1
ATOM 765 O O . VAL A 1 100 ? -24.004 10.037 6.645 1.00 39.88 100 VAL A O 1
ATOM 768 N N . ASN A 1 101 ? -25.658 9.513 8.068 1.00 35.22 101 ASN A N 1
ATOM 769 C CA . ASN A 1 101 ? -26.448 8.779 7.092 1.00 35.22 101 ASN A CA 1
ATOM 770 C C . ASN A 1 101 ? -27.030 9.798 6.105 1.00 35.22 101 ASN A C 1
ATOM 772 O O . ASN A 1 101 ? -27.807 10.662 6.502 1.00 35.22 101 ASN A O 1
ATOM 776 N N . GLU A 1 102 ? -26.706 9.677 4.819 1.00 46.34 102 GLU A N 1
ATOM 777 C CA . GLU A 1 102 ? -27.258 10.518 3.743 1.00 46.34 102 GLU A CA 1
ATOM 778 C C . GLU A 1 102 ? -28.747 10.225 3.437 1.00 46.34 102 GLU A C 1
ATOM 780 O O . GLU A 1 102 ? -29.238 10.531 2.357 1.00 46.34 102 GLU A O 1
ATOM 785 N N . ASN A 1 103 ? -29.495 9.662 4.394 1.00 42.09 103 ASN A N 1
ATOM 786 C CA . ASN A 1 103 ? -30.913 9.315 4.263 1.00 42.09 103 ASN A CA 1
ATOM 787 C C . ASN A 1 103 ? -31.812 10.004 5.305 1.00 42.09 103 ASN A C 1
ATOM 789 O O . ASN A 1 103 ? -32.906 9.518 5.586 1.00 42.09 103 ASN A O 1
ATOM 793 N N . GLU A 1 104 ? -31.410 11.151 5.859 1.00 39.25 104 GLU A N 1
ATOM 794 C CA . GLU A 1 104 ? -32.394 12.087 6.419 1.00 39.25 104 GLU A CA 1
ATOM 795 C C . GLU A 1 104 ? -33.016 12.885 5.266 1.00 39.25 104 GLU A C 1
ATOM 797 O O . GLU A 1 104 ? -32.596 13.986 4.914 1.00 39.25 104 GLU A O 1
ATOM 802 N N . THR A 1 105 ? -34.022 12.277 4.634 1.00 41.50 105 THR A N 1
ATOM 803 C CA . THR A 1 105 ? -35.056 12.995 3.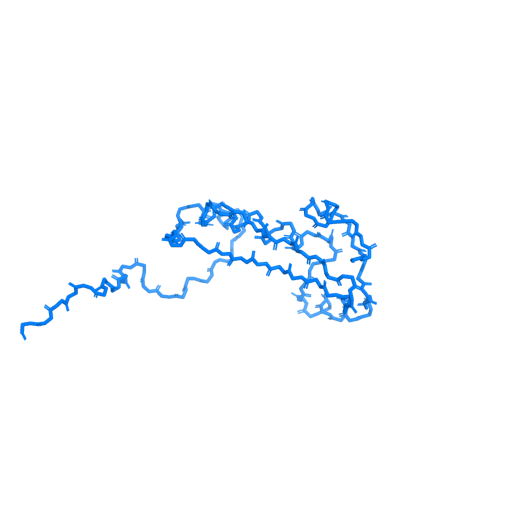885 1.00 41.50 105 THR A CA 1
ATOM 804 C C . THR A 1 105 ? -35.659 14.061 4.792 1.00 41.50 105 THR A C 1
ATOM 806 O O . THR A 1 105 ? -36.352 13.733 5.754 1.00 41.50 105 THR A O 1
ATOM 809 N N . PHE A 1 106 ? -35.389 15.326 4.482 1.00 40.38 106 PHE A N 1
ATOM 810 C CA . PHE A 1 106 ? -36.160 16.446 5.003 1.00 40.38 106 PHE A CA 1
ATOM 811 C C . PHE A 1 106 ? -37.519 16.471 4.291 1.00 40.38 106 PHE A C 1
ATOM 813 O O . PHE A 1 106 ? -37.578 16.271 3.076 1.00 40.38 106 PHE A O 1
ATOM 820 N N . GLU A 1 107 ? -38.574 16.649 5.089 1.00 37.78 107 GLU A N 1
ATOM 821 C CA . GLU A 1 107 ? -39.980 16.813 4.681 1.00 37.78 107 GLU A CA 1
ATOM 822 C C . GLU A 1 107 ? -40.196 17.829 3.548 1.00 37.78 107 GLU A C 1
ATOM 824 O O . GLU A 1 107 ? -39.498 18.872 3.523 1.00 37.78 107 GLU A O 1
#

Nearest PDB structures (foldseek):
  8v41-assembly1_A  TM=3.472E-01  e=2.880E+00  Clostridioides difficile
  8xzj-assembly1_R  TM=3.020E-01  e=3.507E+00  Homo sapiens

Foldseek 3Di:
DVDDPVDLLVFQDADDPDPVVQVVCVVVVHDDRRSCPNNVVQVLLCQFLVDGWDWDADPVVRDIDIDRDSVPGDTPVVSNCVVCVVPPDDDDDDDPPDPPDPPPDDD

Secondary structure (DSSP, 8-state):
--S-HHHHHH------S-HHHHHHHHHTT-S-TTS-HHHHHHHHHHHHHS---EEEEETTTTEEEEE---TTPPP-HHHHHHHHTTSS-----S-TT----TT----

Mean predicted aligned error: 10.5 Å

Solvent-accessible surface area (backbone atoms only — not comparable to full-atom values): 6808 Å² total; per-residue (Å²): 123,90,57,58,71,65,53,45,50,72,23,72,54,67,76,66,95,52,61,66,60,53,49,54,34,41,74,73,75,39,75,70,80,54,21,43,62,59,20,50,51,38,55,50,44,29,61,24,32,75,29,75,58,45,77,49,75,43,84,93,74,78,41,76,47,78,46,80,57,44,87,88,47,68,76,35,60,68,52,45,46,64,67,37,74,80,45,97,73,84,83,83,86,75,72,95,86,67,82,78,68,96,74,76,78,76,132